Protein AF-A0A538D5P7-F1 (a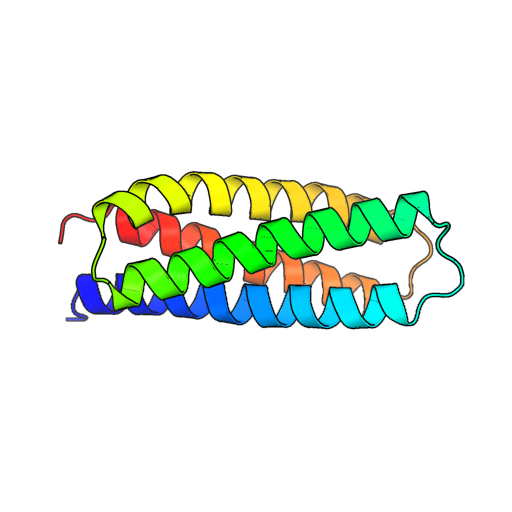fdb_monomer_lite)

pLDDT: mean 93.06, std 8.02, range [54.16, 98.69]

Secondary structure (DSSP, 8-state):
---HHHHHHHHHHHHHHHHHHHHHHHHHHHHH-SSS-HHHHHHHHHHHHHHHHHHHHHHHHHHTT-HHHHHHHHHHHHHHHHHHHHHHHHHHHHS---HHHHHHHHHHHHHHHHHHHHHHHHHHS--

Sequence (127 aa):
MTNPLATFRTAVVASALWTLFVWGTRVRNVGNDHTLGGGEKAFAYLVCAVFIGAAIAMLVLVVRRQPHQLRVLLPVFAIATVAWWAVRSVFIVVHHHSWAFRVVHIVLGIISSVLAVVAWRTARVPS

Radius of gyration: 15.87 Å; chains: 1; bounding box: 41×19×52 Å

Structure (mmCIF, N/CA/C/O backbone):
data_AF-A0A538D5P7-F1
#
_entry.id   AF-A0A538D5P7-F1
#
loop_
_atom_site.group_PDB
_atom_site.id
_atom_site.type_symbol
_atom_site.label_atom_id
_atom_site.label_alt_id
_atom_site.label_comp_id
_atom_site.label_asym_id
_atom_site.label_entity_id
_atom_site.label_seq_id
_atom_site.pdbx_PDB_ins_code
_atom_site.Cartn_x
_atom_site.Cartn_y
_atom_site.Cartn_z
_atom_site.occupancy
_atom_site.B_iso_or_equiv
_atom_site.auth_seq_id
_atom_site.auth_comp_id
_atom_site.auth_asym_id
_atom_site.auth_atom_id
_atom_site.pdbx_PDB_model_num
ATOM 1 N N . MET A 1 1 ? -3.751 6.873 27.621 1.00 55.84 1 MET A N 1
ATOM 2 C CA . MET A 1 1 ? -4.232 5.604 27.032 1.00 55.84 1 MET A CA 1
ATOM 3 C C . MET A 1 1 ? -4.805 5.924 25.660 1.00 55.84 1 MET A C 1
ATOM 5 O O . MET A 1 1 ? -5.731 6.722 25.589 1.00 55.84 1 MET A O 1
ATOM 9 N N . THR A 1 2 ? -4.220 5.426 24.570 1.00 67.81 2 THR A N 1
ATOM 10 C CA . THR A 1 2 ? -4.780 5.630 23.224 1.00 67.81 2 THR A CA 1
ATOM 11 C C . THR A 1 2 ? -5.993 4.721 23.039 1.00 67.81 2 THR A C 1
ATOM 13 O O . THR A 1 2 ? -5.952 3.548 23.396 1.00 67.81 2 THR A O 1
ATOM 16 N N . ASN A 1 3 ? -7.092 5.261 22.511 1.00 82.25 3 ASN A N 1
ATOM 17 C CA . ASN A 1 3 ? -8.306 4.490 22.243 1.00 82.25 3 ASN A CA 1
ATOM 18 C C . ASN A 1 3 ? -7.998 3.405 21.179 1.00 82.25 3 ASN A C 1
ATOM 20 O O . ASN A 1 3 ? -7.633 3.775 20.058 1.00 82.25 3 ASN A O 1
ATOM 24 N N . PRO A 1 4 ? -8.145 2.096 21.478 1.00 80.81 4 PRO A N 1
ATOM 25 C CA . PRO A 1 4 ? -7.794 1.013 20.553 1.00 80.81 4 PRO A CA 1
ATOM 26 C C . PRO A 1 4 ? -8.495 1.114 19.192 1.00 80.81 4 PRO A C 1
ATOM 28 O O . PRO A 1 4 ? -7.876 0.877 18.153 1.00 80.81 4 PRO A O 1
ATOM 31 N N . LEU A 1 5 ? -9.758 1.555 19.174 1.00 81.44 5 LEU A N 1
ATOM 32 C CA . LEU A 1 5 ? -10.526 1.764 17.944 1.00 81.44 5 LEU A CA 1
ATOM 33 C C . LEU A 1 5 ? -9.985 2.938 17.122 1.00 81.44 5 LEU A C 1
ATOM 35 O O . LEU A 1 5 ? -9.975 2.876 15.891 1.00 81.44 5 LEU A O 1
ATOM 39 N N . ALA A 1 6 ? -9.529 4.004 17.783 1.00 86.00 6 ALA A N 1
ATOM 40 C CA . ALA A 1 6 ? -8.904 5.135 17.104 1.00 86.00 6 ALA A CA 1
ATOM 41 C C . ALA A 1 6 ? -7.567 4.718 16.478 1.00 86.00 6 ALA A C 1
ATOM 43 O O . ALA A 1 6 ? -7.337 4.989 15.303 1.00 86.00 6 ALA A O 1
ATOM 44 N N . THR A 1 7 ? -6.735 3.979 17.217 1.00 88.75 7 THR A N 1
ATOM 45 C CA . THR A 1 7 ? -5.458 3.443 16.720 1.00 88.75 7 THR A CA 1
ATOM 46 C C . THR A 1 7 ? -5.660 2.536 15.504 1.00 88.75 7 THR A C 1
ATOM 48 O O . THR A 1 7 ? -4.977 2.704 14.494 1.00 88.75 7 THR A O 1
ATOM 51 N N . PHE A 1 8 ? -6.635 1.622 15.563 1.00 90.75 8 PHE A N 1
ATOM 52 C CA . PHE A 1 8 ? -6.991 0.754 14.439 1.00 90.75 8 PHE A CA 1
ATOM 53 C C . PHE A 1 8 ? -7.405 1.557 13.197 1.00 90.75 8 PHE A C 1
ATOM 55 O O . PHE A 1 8 ? -6.847 1.365 12.117 1.00 90.75 8 PHE A O 1
ATOM 62 N N . ARG A 1 9 ? -8.346 2.501 13.341 1.00 91.62 9 ARG A N 1
ATOM 63 C CA . ARG A 1 9 ? -8.822 3.325 12.215 1.00 91.62 9 ARG A CA 1
ATOM 64 C C . ARG A 1 9 ? -7.696 4.155 11.605 1.00 91.62 9 ARG A C 1
ATOM 66 O O . ARG A 1 9 ? -7.585 4.198 10.384 1.00 91.62 9 ARG A O 1
ATOM 73 N N . THR A 1 10 ? -6.848 4.761 12.433 1.00 94.94 10 THR A N 1
ATOM 74 C CA . THR A 1 10 ? -5.690 5.534 11.970 1.00 94.94 10 THR A CA 1
ATOM 75 C C . THR A 1 10 ? -4.720 4.664 11.177 1.00 94.94 10 THR A C 1
ATOM 77 O O . THR A 1 10 ? -4.294 5.075 10.102 1.00 94.94 10 THR A O 1
ATOM 80 N N . ALA A 1 11 ? -4.418 3.447 11.641 1.00 95.44 11 ALA A N 1
ATOM 81 C CA . ALA A 1 11 ? -3.535 2.529 10.921 1.00 95.44 11 ALA A CA 1
ATOM 82 C C . ALA A 1 11 ? -4.101 2.124 9.549 1.00 95.44 11 ALA A C 1
ATOM 84 O O . ALA A 1 11 ? -3.378 2.148 8.552 1.00 95.44 11 ALA A O 1
ATOM 85 N N . VAL A 1 12 ? -5.400 1.806 9.477 1.00 96.81 12 VAL A N 1
ATOM 86 C CA . VAL A 1 12 ? -6.074 1.457 8.213 1.00 96.81 12 VAL A CA 1
ATOM 87 C C . VAL A 1 12 ? -6.070 2.639 7.243 1.00 96.81 12 VAL A C 1
ATOM 89 O O . VAL A 1 12 ? -5.714 2.472 6.079 1.00 96.81 12 VAL A O 1
ATOM 92 N N . VAL A 1 13 ? -6.419 3.840 7.714 1.00 98.00 13 VAL A N 1
ATOM 93 C CA . VAL A 1 13 ? -6.433 5.050 6.877 1.00 98.00 13 VAL A CA 1
ATOM 94 C C . VAL A 1 13 ? -5.026 5.391 6.388 1.00 98.00 13 VAL A C 1
ATOM 96 O O . VAL A 1 13 ? -4.850 5.635 5.197 1.00 98.00 13 VAL A O 1
ATOM 99 N N . ALA A 1 14 ? -4.017 5.348 7.260 1.00 98.19 14 ALA A N 1
ATOM 100 C CA . ALA A 1 14 ? -2.629 5.599 6.879 1.00 98.19 14 ALA A CA 1
ATOM 101 C C . ALA A 1 14 ? -2.149 4.609 5.807 1.00 98.19 14 ALA A C 1
ATOM 103 O O . ALA A 1 14 ? -1.591 5.021 4.791 1.00 98.19 14 ALA A O 1
ATOM 104 N N . SER A 1 15 ? -2.424 3.313 5.992 1.00 98.19 15 SER A N 1
ATOM 105 C CA . SER A 1 15 ? -2.088 2.279 5.011 1.00 98.19 15 SER A CA 1
ATOM 106 C C . SER A 1 15 ? -2.792 2.503 3.668 1.00 98.19 15 SER A C 1
ATOM 108 O O . SER A 1 15 ? -2.155 2.419 2.616 1.00 98.19 15 SER A O 1
ATOM 110 N N . ALA A 1 16 ? -4.080 2.852 3.685 1.00 98.50 16 ALA A N 1
ATOM 111 C CA . ALA A 1 16 ? -4.849 3.094 2.470 1.00 98.50 16 ALA A CA 1
ATOM 112 C C . ALA A 1 16 ? -4.355 4.335 1.707 1.00 98.50 16 ALA A C 1
ATOM 114 O O . ALA A 1 16 ? -4.103 4.254 0.507 1.00 98.50 16 ALA A O 1
ATOM 115 N N . LEU A 1 17 ? -4.147 5.462 2.396 1.00 98.62 17 LEU A N 1
ATOM 116 C CA . LEU A 1 17 ? -3.652 6.697 1.777 1.00 98.62 17 LEU A CA 1
ATOM 117 C C . LEU A 1 17 ? -2.242 6.523 1.206 1.00 98.62 17 LEU A C 1
ATOM 119 O O . LEU A 1 17 ? -1.974 6.950 0.084 1.00 98.62 17 LEU A O 1
ATOM 123 N N . TRP A 1 18 ? -1.361 5.837 1.936 1.00 98.62 18 TRP A N 1
ATOM 124 C CA . TRP A 1 18 ? -0.026 5.501 1.447 1.00 98.62 18 TRP A CA 1
ATOM 125 C C . TRP A 1 18 ? -0.077 4.640 0.179 1.00 98.62 18 TRP A C 1
ATOM 127 O O . TRP A 1 18 ? 0.635 4.894 -0.792 1.00 98.62 18 TRP A O 1
ATOM 137 N N . THR A 1 19 ? -0.970 3.652 0.158 1.00 98.56 19 THR A N 1
ATOM 138 C CA . THR A 1 19 ? -1.178 2.784 -1.006 1.00 98.56 19 THR A CA 1
ATOM 139 C C . THR A 1 19 ? -1.651 3.595 -2.212 1.00 98.56 19 THR A C 1
ATOM 141 O O . THR A 1 19 ? -1.085 3.461 -3.295 1.00 98.56 19 THR A O 1
ATOM 144 N N . LEU A 1 20 ? -2.620 4.496 -2.037 1.00 98.56 20 LEU A N 1
ATOM 145 C CA . LEU A 1 20 ? -3.082 5.378 -3.115 1.00 98.56 20 LEU A CA 1
ATOM 146 C C . LEU A 1 20 ? -1.960 6.270 -3.656 1.00 98.56 20 LEU A C 1
ATOM 148 O O . LEU A 1 20 ? -1.840 6.425 -4.869 1.00 98.56 20 LEU A O 1
ATOM 152 N N . PHE A 1 21 ? -1.107 6.805 -2.783 1.00 98.38 21 PHE A N 1
ATOM 153 C CA . PHE A 1 21 ? 0.046 7.607 -3.186 1.00 98.38 21 PHE A CA 1
ATOM 154 C C . PHE A 1 21 ? 1.037 6.810 -4.053 1.00 98.38 21 PHE A C 1
ATOM 156 O O . PHE A 1 21 ? 1.372 7.227 -5.168 1.00 98.38 21 PHE A O 1
ATOM 163 N N . VAL A 1 22 ? 1.475 5.640 -3.577 1.00 97.94 22 VAL A N 1
ATOM 164 C CA . VAL A 1 22 ? 2.438 4.778 -4.284 1.00 97.94 22 VAL A CA 1
ATOM 165 C C . VAL A 1 22 ? 1.886 4.335 -5.638 1.00 97.94 22 VAL A C 1
ATOM 167 O O . VAL A 1 22 ? 2.543 4.478 -6.673 1.00 97.94 22 VAL A O 1
ATOM 170 N N . TRP A 1 23 ? 0.666 3.801 -5.645 1.00 98.00 23 TRP A N 1
ATOM 171 C CA . TRP A 1 23 ? 0.086 3.199 -6.839 1.00 98.00 23 TRP A CA 1
ATOM 172 C C . TRP A 1 23 ? -0.463 4.238 -7.817 1.00 98.00 23 TRP A C 1
ATOM 174 O O . TRP A 1 23 ? -0.354 4.031 -9.023 1.00 98.00 23 TRP A O 1
ATOM 184 N N . GLY A 1 24 ? -0.946 5.386 -7.338 1.00 96.81 24 GLY A N 1
ATOM 185 C CA . GLY A 1 24 ? -1.289 6.528 -8.187 1.00 96.81 24 GLY A CA 1
ATOM 186 C C . GLY A 1 24 ? -0.065 7.083 -8.919 1.00 96.81 24 GLY A C 1
ATOM 187 O O . GLY A 1 24 ? -0.107 7.301 -10.131 1.00 96.81 24 GLY A O 1
ATOM 188 N N . THR A 1 25 ? 1.071 7.201 -8.222 1.00 96.56 25 THR A N 1
ATOM 189 C CA . THR A 1 25 ? 2.351 7.557 -8.859 1.00 96.56 25 THR A CA 1
ATOM 190 C C . THR A 1 25 ? 2.754 6.509 -9.902 1.00 96.56 25 THR A C 1
ATOM 192 O O . THR A 1 25 ? 3.191 6.856 -10.999 1.00 96.56 25 THR A O 1
ATOM 195 N N . ARG A 1 26 ? 2.541 5.216 -9.617 1.00 95.00 26 ARG A N 1
ATOM 196 C CA . ARG A 1 26 ? 2.816 4.132 -10.571 1.00 95.00 26 ARG A CA 1
ATOM 197 C C . ARG A 1 26 ? 1.946 4.210 -11.828 1.00 95.00 26 ARG A C 1
ATOM 199 O O . ARG A 1 26 ? 2.487 4.018 -12.911 1.00 95.00 26 ARG A O 1
ATOM 206 N N . VAL A 1 27 ? 0.653 4.518 -11.706 1.00 96.88 27 VAL A N 1
ATOM 207 C CA . VAL A 1 27 ? -0.261 4.701 -12.853 1.00 96.88 27 VAL A CA 1
ATOM 208 C C . VAL A 1 27 ? 0.272 5.777 -13.797 1.00 96.88 27 VAL A C 1
ATOM 210 O O . VAL A 1 27 ? 0.372 5.541 -15.002 1.00 96.88 27 VAL A O 1
ATOM 213 N N . ARG A 1 28 ? 0.680 6.929 -13.247 1.00 95.56 28 ARG A N 1
ATOM 214 C CA . ARG A 1 28 ? 1.300 8.011 -14.025 1.00 95.56 28 ARG A CA 1
ATOM 215 C C . ARG A 1 28 ? 2.589 7.547 -14.706 1.00 95.56 28 ARG A C 1
ATOM 217 O O . ARG A 1 28 ? 2.780 7.811 -15.888 1.00 95.56 28 ARG A O 1
ATOM 224 N N . ASN A 1 29 ? 3.449 6.834 -13.980 1.00 93.50 29 ASN A N 1
ATOM 225 C CA . ASN A 1 29 ? 4.721 6.353 -14.518 1.00 93.50 29 ASN A CA 1
ATOM 226 C C . ASN A 1 29 ? 4.522 5.367 -15.676 1.00 93.50 29 ASN A C 1
ATOM 228 O O . ASN A 1 29 ? 5.190 5.500 -16.688 1.00 93.50 29 ASN A O 1
ATOM 232 N N . VAL A 1 30 ? 3.581 4.423 -15.560 1.00 93.38 30 VAL A N 1
ATOM 233 C CA . VAL A 1 30 ? 3.256 3.466 -16.637 1.00 93.38 30 VAL A CA 1
ATOM 234 C C . VAL A 1 30 ? 2.695 4.183 -17.868 1.00 93.38 30 VAL A C 1
ATOM 236 O O . VAL A 1 30 ? 3.025 3.813 -18.993 1.00 93.38 30 VAL A O 1
ATOM 239 N N . GLY A 1 31 ? 1.879 5.224 -17.669 1.00 92.19 31 GLY A N 1
ATOM 240 C CA . GLY A 1 31 ? 1.318 6.014 -18.771 1.00 92.19 31 GLY A CA 1
ATOM 241 C C . GLY A 1 3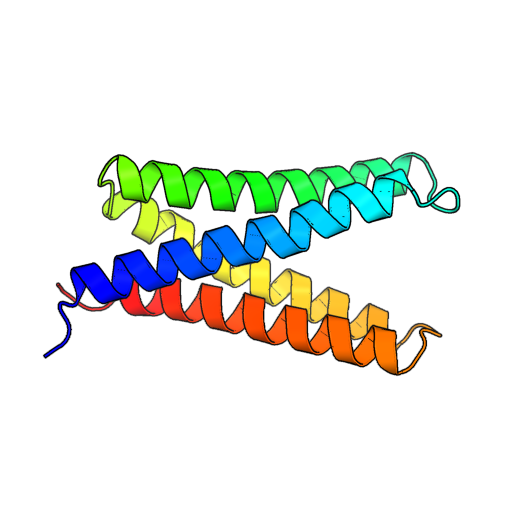1 ? 2.374 6.774 -19.568 1.00 92.19 31 GLY A C 1
ATOM 242 O O . GLY A 1 31 ? 2.284 6.843 -20.791 1.00 92.19 31 GLY A O 1
ATOM 243 N N . ASN A 1 32 ? 3.400 7.274 -18.880 1.00 92.62 32 ASN A N 1
ATOM 244 C CA . ASN A 1 32 ? 4.498 8.032 -19.481 1.00 92.62 32 ASN A CA 1
ATOM 245 C C . ASN A 1 32 ? 5.648 7.150 -19.993 1.00 92.62 32 ASN A C 1
ATOM 247 O O . ASN A 1 32 ? 6.597 7.661 -20.583 1.00 92.62 32 ASN A O 1
ATOM 251 N N . ASP A 1 33 ? 5.600 5.840 -19.750 1.00 89.00 33 ASP A N 1
ATOM 252 C CA . ASP A 1 33 ? 6.643 4.919 -20.183 1.00 89.00 33 ASP A CA 1
ATOM 253 C C . ASP A 1 33 ? 6.327 4.390 -21.587 1.00 89.00 33 ASP A C 1
ATOM 255 O O . ASP A 1 33 ? 5.443 3.553 -21.781 1.00 89.00 33 ASP A O 1
ATOM 259 N N . HIS A 1 34 ? 7.032 4.898 -22.595 1.00 88.62 34 HIS A N 1
ATOM 260 C CA .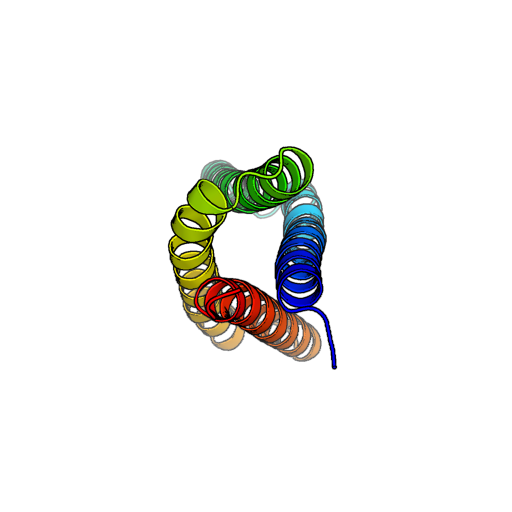 HIS A 1 34 ? 6.867 4.474 -23.988 1.00 88.62 34 HIS A CA 1
ATOM 261 C C . HIS A 1 34 ? 7.632 3.186 -24.327 1.00 88.62 34 HIS A C 1
ATOM 263 O O . HIS A 1 34 ? 7.467 2.669 -25.427 1.00 88.62 34 HIS A O 1
ATOM 269 N N . THR A 1 35 ? 8.439 2.661 -23.399 1.00 88.88 35 THR A N 1
ATOM 270 C CA . THR A 1 35 ? 9.250 1.452 -23.614 1.00 88.88 35 THR A CA 1
ATOM 271 C C . THR A 1 35 ? 8.494 0.164 -23.303 1.00 88.88 35 THR A C 1
ATOM 273 O O . THR A 1 35 ? 8.838 -0.888 -23.833 1.00 88.88 35 THR A O 1
ATOM 276 N N . LEU A 1 36 ? 7.436 0.246 -22.489 1.00 86.06 36 LEU A N 1
ATOM 277 C CA . LEU A 1 36 ? 6.596 -0.901 -22.153 1.00 86.06 36 LEU A CA 1
ATOM 278 C C . LEU A 1 36 ? 5.702 -1.308 -23.327 1.00 86.06 36 LEU A C 1
ATOM 280 O O . LEU A 1 36 ? 4.959 -0.485 -23.876 1.00 86.06 36 LEU A O 1
ATOM 284 N N . GLY A 1 37 ? 5.692 -2.605 -23.635 1.00 90.62 37 GLY A N 1
ATOM 285 C CA . GLY A 1 37 ? 4.745 -3.190 -24.582 1.00 90.62 37 GLY A CA 1
ATOM 286 C C . GLY A 1 37 ? 3.298 -3.141 -24.069 1.00 90.62 37 GLY A C 1
ATOM 287 O O . GLY A 1 37 ? 3.037 -2.983 -22.875 1.00 90.62 37 GLY A O 1
ATOM 288 N N . GLY A 1 38 ? 2.321 -3.323 -24.966 1.00 89.44 38 GLY A N 1
ATOM 289 C CA . GLY A 1 38 ? 0.893 -3.258 -24.613 1.00 89.44 38 GLY A CA 1
ATOM 290 C C . GLY A 1 38 ? 0.481 -4.242 -23.508 1.00 89.44 38 GLY A C 1
ATOM 291 O O . GLY A 1 38 ? -0.232 -3.861 -22.580 1.00 89.44 38 GLY A O 1
ATOM 292 N N . GLY A 1 39 ? 0.988 -5.480 -23.555 1.00 89.56 39 GLY A N 1
ATOM 293 C CA . GLY A 1 39 ? 0.722 -6.497 -22.529 1.00 89.56 39 GLY A CA 1
ATOM 294 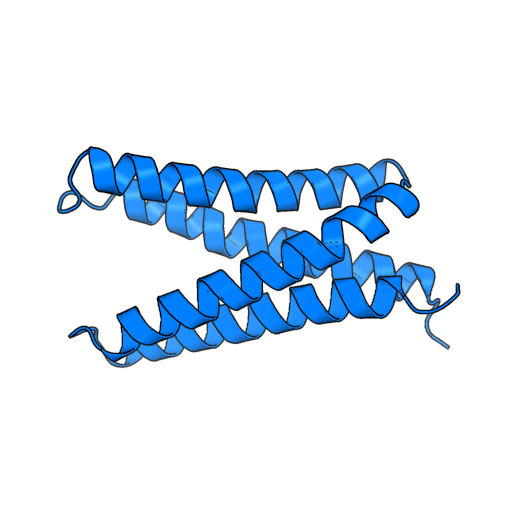C C . GLY A 1 39 ? 1.325 -6.157 -21.161 1.00 89.56 39 GLY A C 1
ATOM 295 O O . GLY A 1 39 ? 0.670 -6.323 -20.134 1.00 89.56 39 GLY A O 1
ATOM 296 N N . GLU A 1 40 ? 2.539 -5.607 -21.135 1.00 90.56 40 GLU A N 1
ATOM 297 C CA . GLU A 1 40 ? 3.213 -5.199 -19.896 1.00 90.56 40 GLU A CA 1
ATOM 298 C C . GLU A 1 40 ? 2.510 -4.006 -19.244 1.00 90.56 40 GLU A C 1
ATOM 300 O O . GLU A 1 40 ? 2.325 -3.983 -18.024 1.00 90.56 40 GLU A O 1
ATOM 305 N N . LYS A 1 41 ? 2.053 -3.042 -20.055 1.00 93.44 41 LYS A N 1
ATOM 306 C CA . LYS A 1 41 ? 1.218 -1.929 -19.585 1.00 93.44 41 LYS A CA 1
ATOM 307 C C . LYS A 1 41 ? -0.099 -2.426 -19.010 1.00 93.44 41 LYS A C 1
ATOM 309 O O . LYS A 1 41 ? -0.471 -2.005 -17.917 1.00 93.44 41 LYS A O 1
ATOM 314 N N . ALA A 1 42 ? -0.784 -3.329 -19.712 1.00 95.38 42 ALA A N 1
ATOM 315 C CA . ALA A 1 42 ? -2.049 -3.894 -19.251 1.00 95.38 42 ALA A CA 1
ATOM 316 C C . ALA A 1 42 ? -1.885 -4.612 -17.904 1.00 95.38 42 ALA A C 1
ATOM 318 O O . ALA A 1 42 ? -2.641 -4.344 -16.970 1.00 95.38 42 ALA A O 1
ATOM 319 N N . PHE A 1 43 ? -0.852 -5.450 -17.764 1.00 95.31 43 PHE A N 1
ATOM 320 C CA . PHE A 1 43 ? -0.545 -6.105 -16.494 1.00 95.31 43 PHE A CA 1
ATOM 321 C C . PHE A 1 43 ? -0.231 -5.084 -15.395 1.00 95.31 43 PHE A C 1
ATOM 323 O O . PHE A 1 43 ? -0.795 -5.157 -14.305 1.00 95.31 43 PHE A O 1
ATOM 330 N N . ALA A 1 44 ? 0.612 -4.087 -15.677 1.00 94.75 44 ALA A N 1
ATOM 331 C CA . ALA A 1 44 ? 0.955 -3.060 -14.699 1.00 94.75 44 ALA A CA 1
ATOM 332 C C . ALA A 1 44 ? -0.279 -2.275 -14.217 1.00 94.75 44 ALA A C 1
ATOM 334 O O . ALA A 1 44 ? -0.429 -2.063 -13.012 1.00 94.75 44 ALA A O 1
ATOM 335 N N . TYR A 1 45 ? -1.182 -1.893 -15.125 1.00 97.25 45 TYR A N 1
ATOM 336 C CA . TYR A 1 45 ? -2.432 -1.226 -14.765 1.00 97.25 45 TYR A CA 1
ATOM 337 C C . TYR A 1 45 ? -3.390 -2.126 -13.993 1.00 97.25 45 TYR A C 1
ATOM 339 O O . TYR A 1 45 ? -4.022 -1.644 -13.055 1.00 97.25 45 TYR A O 1
ATOM 347 N N . LEU A 1 46 ? -3.471 -3.417 -14.327 1.00 97.75 46 LEU A N 1
ATOM 348 C CA . LEU A 1 46 ? -4.268 -4.376 -13.565 1.00 97.75 46 LEU A CA 1
ATOM 349 C C . LEU A 1 46 ? -3.800 -4.433 -12.109 1.00 97.75 46 LEU A C 1
ATOM 351 O O . LEU A 1 46 ? -4.616 -4.317 -11.195 1.00 97.75 46 LEU A O 1
ATOM 355 N N . VAL A 1 47 ? -2.489 -4.542 -11.877 1.00 97.25 47 VAL A N 1
ATOM 356 C CA . VAL A 1 47 ? -1.961 -4.556 -10.508 1.00 97.25 47 VAL A CA 1
ATOM 357 C C . VAL A 1 47 ? -2.237 -3.226 -9.797 1.00 97.25 47 VAL A C 1
ATOM 359 O O . VAL A 1 47 ? -2.711 -3.234 -8.660 1.00 97.25 47 VAL A O 1
ATOM 362 N N . CYS A 1 48 ? -2.030 -2.085 -10.468 1.00 97.56 48 CYS A N 1
ATOM 363 C CA . CYS A 1 48 ? -2.415 -0.776 -9.929 1.00 97.56 48 CYS A CA 1
ATOM 364 C C . CYS A 1 48 ? -3.890 -0.743 -9.508 1.00 97.56 48 CYS A C 1
ATOM 366 O O . CYS A 1 48 ? -4.194 -0.314 -8.396 1.00 97.56 48 CYS A O 1
ATOM 368 N N . ALA A 1 49 ? -4.794 -1.213 -10.367 1.00 98.12 49 ALA A N 1
ATOM 369 C CA . ALA A 1 49 ? -6.227 -1.219 -10.109 1.00 98.12 49 ALA A CA 1
ATOM 370 C C . ALA A 1 49 ? -6.589 -2.082 -8.893 1.00 98.12 49 ALA A C 1
ATOM 372 O O . ALA A 1 49 ? -7.404 -1.657 -8.077 1.00 98.12 49 ALA A O 1
ATOM 373 N N . VAL A 1 50 ? -5.950 -3.244 -8.718 1.00 98.38 50 VAL A N 1
ATOM 374 C CA . VAL A 1 50 ? -6.176 -4.121 -7.557 1.00 98.38 50 VAL A CA 1
ATOM 375 C C . VAL A 1 50 ? -5.795 -3.426 -6.249 1.00 98.38 50 VAL A C 1
ATOM 377 O O . VAL A 1 50 ? -6.606 -3.373 -5.322 1.00 98.38 50 VAL A O 1
ATOM 380 N N . PHE A 1 51 ? -4.593 -2.852 -6.158 1.00 98.31 51 PHE A N 1
ATOM 381 C CA . PHE A 1 51 ? -4.146 -2.203 -4.920 1.00 98.31 51 PHE A CA 1
ATOM 382 C C . PHE A 1 51 ? -4.892 -0.895 -4.632 1.00 98.31 51 PHE A C 1
ATOM 384 O O . PHE A 1 51 ? -5.237 -0.631 -3.479 1.00 98.31 51 PHE A O 1
ATOM 391 N N . ILE A 1 52 ? -5.193 -0.099 -5.662 1.00 98.62 52 ILE A N 1
ATOM 392 C CA . ILE A 1 52 ? -6.018 1.110 -5.527 1.00 98.62 5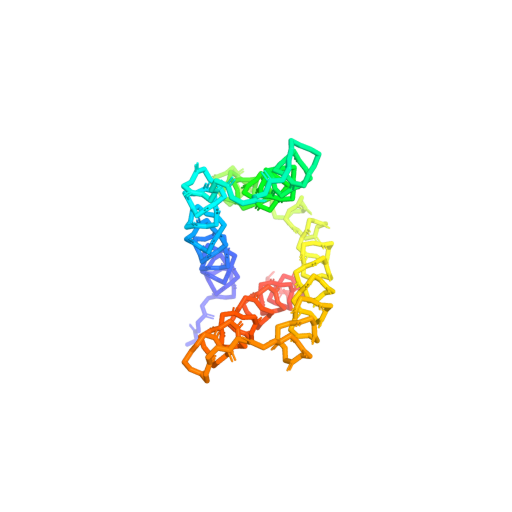2 ILE A CA 1
ATOM 393 C C . ILE A 1 52 ? -7.437 0.732 -5.094 1.00 98.62 52 ILE A C 1
ATOM 395 O O . ILE A 1 52 ? -7.967 1.323 -4.155 1.00 98.62 52 ILE A O 1
ATOM 399 N N . GLY A 1 53 ? -8.034 -0.282 -5.721 1.00 98.62 53 GLY A N 1
ATOM 400 C CA . GLY A 1 53 ? -9.360 -0.787 -5.373 1.00 98.62 53 GLY A CA 1
ATOM 401 C C . GLY A 1 53 ? -9.427 -1.275 -3.927 1.00 98.62 53 GLY A C 1
ATOM 402 O O . GLY A 1 53 ? -10.341 -0.896 -3.197 1.00 98.62 53 GLY A O 1
ATOM 403 N N . ALA A 1 54 ? -8.423 -2.031 -3.473 1.00 98.38 54 ALA A N 1
ATOM 404 C CA . ALA A 1 54 ? -8.320 -2.459 -2.080 1.00 98.38 54 ALA A CA 1
ATOM 405 C C . ALA A 1 54 ? -8.189 -1.268 -1.113 1.00 98.38 54 ALA A C 1
ATOM 407 O O . ALA A 1 54 ? -8.849 -1.246 -0.074 1.00 98.38 54 ALA A O 1
ATOM 408 N N . ALA A 1 55 ? -7.395 -0.250 -1.462 1.00 98.56 55 ALA A N 1
ATOM 409 C CA . ALA A 1 55 ? -7.255 0.959 -0.654 1.00 98.56 55 ALA A CA 1
ATOM 410 C C . ALA A 1 55 ? -8.569 1.748 -0.544 1.00 98.56 55 ALA A C 1
ATOM 412 O O . ALA A 1 55 ? -8.969 2.130 0.556 1.00 98.56 55 ALA A O 1
ATOM 413 N N . ILE A 1 56 ? -9.282 1.932 -1.658 1.00 98.69 56 ILE A N 1
ATOM 414 C CA . ILE A 1 56 ? -10.604 2.570 -1.668 1.00 98.69 56 ILE A CA 1
ATOM 415 C C . ILE A 1 56 ? -11.593 1.750 -0.835 1.00 98.69 56 ILE A C 1
ATOM 417 O O . ILE A 1 56 ? -12.298 2.317 -0.001 1.00 98.69 56 ILE A O 1
ATOM 421 N N . ALA A 1 57 ? -11.613 0.423 -0.996 1.00 98.44 57 ALA A N 1
ATOM 422 C CA . ALA A 1 57 ? -12.469 -0.458 -0.210 1.00 98.44 57 ALA A CA 1
ATOM 423 C C . ALA A 1 57 ? -12.202 -0.302 1.294 1.00 98.44 57 ALA A C 1
ATOM 425 O O . ALA A 1 57 ? -13.144 -0.113 2.059 1.00 98.44 57 ALA A O 1
ATOM 426 N N . MET A 1 58 ? -10.936 -0.279 1.728 1.00 98.38 58 MET A N 1
ATOM 427 C CA . MET A 1 58 ? -10.590 -0.023 3.131 1.00 98.38 58 MET A CA 1
ATOM 428 C C . MET A 1 58 ? -11.163 1.308 3.636 1.00 98.38 58 MET A C 1
ATOM 430 O O . MET A 1 58 ? -11.799 1.335 4.691 1.00 98.38 58 MET A O 1
ATOM 434 N N . LEU A 1 59 ? -11.001 2.401 2.882 1.00 98.38 59 LEU A N 1
ATOM 435 C CA . LEU A 1 59 ? -11.540 3.713 3.261 1.00 98.38 59 LEU A CA 1
ATOM 436 C C . LEU A 1 59 ? -13.071 3.699 3.353 1.00 98.38 59 LEU A C 1
ATOM 438 O O . LEU A 1 59 ? -13.636 4.173 4.340 1.00 98.38 59 LEU A O 1
ATOM 442 N N . VAL A 1 60 ? -13.748 3.098 2.372 1.00 98.44 60 VAL A N 1
ATOM 443 C CA . VAL A 1 60 ? -15.212 2.955 2.361 1.00 98.44 60 VAL A CA 1
ATOM 444 C C . VAL A 1 60 ? -15.691 2.171 3.580 1.00 98.44 60 VAL A C 1
ATOM 446 O O . VAL A 1 60 ? -16.641 2.590 4.240 1.00 98.44 60 VAL A O 1
ATOM 449 N N . LEU A 1 61 ? -15.030 1.065 3.927 1.00 97.56 61 LEU A N 1
ATOM 450 C CA . LEU A 1 61 ? -15.402 0.250 5.084 1.00 97.56 61 LEU A CA 1
ATOM 451 C C . LEU A 1 61 ? -15.149 0.967 6.418 1.00 97.56 61 LEU A C 1
ATOM 453 O O . LEU A 1 61 ? -15.926 0.790 7.360 1.00 97.56 61 LEU A O 1
ATOM 457 N N . VAL A 1 62 ? -14.120 1.819 6.503 1.00 96.38 62 VAL A N 1
ATOM 458 C CA . VAL A 1 62 ? -13.898 2.699 7.664 1.00 96.38 62 VAL A CA 1
ATOM 459 C C . VAL A 1 62 ? -15.031 3.721 7.802 1.00 96.38 62 VAL A C 1
ATOM 461 O O . VAL A 1 62 ? -15.541 3.913 8.908 1.00 96.38 62 VAL A O 1
ATOM 464 N N . VAL A 1 63 ? -15.450 4.356 6.702 1.00 97.12 63 VAL A N 1
ATOM 465 C CA . VAL A 1 63 ? -16.543 5.350 6.681 1.00 97.12 63 VAL A CA 1
ATOM 466 C C . VAL A 1 63 ? -17.884 4.699 7.022 1.00 97.12 63 VAL A C 1
ATOM 468 O O . VAL A 1 63 ? -18.623 5.205 7.864 1.00 97.12 63 VAL A O 1
ATOM 471 N N . ARG A 1 64 ? -18.167 3.532 6.433 1.00 96.50 64 ARG A N 1
ATOM 472 C CA . ARG A 1 64 ? -19.386 2.740 6.672 1.00 96.50 64 ARG A CA 1
ATOM 473 C C . ARG A 1 64 ? -19.395 1.990 8.004 1.00 96.50 64 ARG A C 1
ATOM 475 O O . ARG A 1 64 ? -20.367 1.297 8.292 1.00 96.50 64 ARG A O 1
ATOM 482 N N . ARG A 1 65 ? -18.325 2.112 8.799 1.00 93.94 65 ARG A N 1
ATOM 483 C CA . ARG A 1 65 ? -18.138 1.442 10.095 1.00 93.94 65 ARG A CA 1
ATOM 484 C C . ARG A 1 65 ? -18.395 -0.066 10.022 1.00 93.94 65 ARG A C 1
ATOM 486 O O . ARG A 1 65 ? -19.161 -0.608 10.808 1.00 93.94 65 ARG A O 1
ATOM 493 N N . GLN A 1 66 ? -17.726 -0.736 9.083 1.00 93.62 66 GLN A N 1
ATOM 494 C CA . GLN A 1 66 ? -17.824 -2.181 8.839 1.00 93.62 66 GLN A CA 1
ATOM 495 C C . GLN A 1 66 ? -16.563 -2.926 9.333 1.00 93.62 66 GLN A C 1
ATOM 497 O O . GLN A 1 66 ? -15.755 -3.396 8.524 1.00 93.62 66 GLN A O 1
ATOM 502 N N . PRO A 1 67 ? -16.343 -3.047 10.660 1.00 90.94 67 PRO A N 1
ATOM 503 C CA . PRO A 1 67 ? -15.108 -3.609 11.212 1.00 90.94 67 PRO A CA 1
ATOM 504 C C . PRO A 1 67 ? -14.919 -5.092 10.872 1.00 90.94 67 PRO A C 1
ATOM 506 O O . PRO A 1 67 ? -13.786 -5.527 10.679 1.00 90.94 67 PRO A O 1
ATOM 509 N N . HIS A 1 68 ? -16.002 -5.867 10.748 1.00 91.69 68 HIS A N 1
ATOM 510 C CA . HIS A 1 68 ? -15.926 -7.283 10.374 1.00 91.69 68 HIS A CA 1
ATOM 511 C C . HIS A 1 68 ? -15.356 -7.472 8.963 1.00 91.69 68 HIS A C 1
ATOM 513 O O . HIS A 1 68 ? -14.443 -8.271 8.774 1.00 91.69 68 HIS A O 1
ATOM 519 N N . GLN A 1 69 ? -15.827 -6.690 7.989 1.00 95.00 69 GLN A N 1
ATOM 520 C CA . GLN A 1 69 ? -15.331 -6.757 6.611 1.00 95.00 69 GLN A CA 1
ATOM 521 C C . GLN A 1 69 ? -13.875 -6.280 6.510 1.00 95.00 69 GLN A C 1
ATOM 523 O O . GLN A 1 69 ? -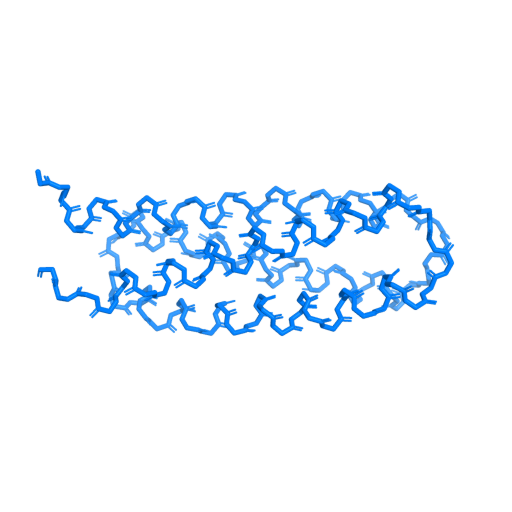13.075 -6.900 5.813 1.00 95.00 69 GLN A O 1
ATOM 528 N N . LEU A 1 70 ? -13.488 -5.246 7.271 1.00 94.56 70 LEU A N 1
ATOM 529 C CA . LEU A 1 70 ? -12.082 -4.831 7.371 1.00 94.56 70 LEU A CA 1
ATOM 530 C C . LEU A 1 70 ? -11.190 -5.947 7.924 1.00 94.56 70 LEU A C 1
ATOM 532 O O . LEU A 1 70 ? -10.124 -6.203 7.371 1.00 94.56 70 LEU A O 1
ATOM 536 N N . ARG A 1 71 ? -11.622 -6.640 8.985 1.00 93.25 71 ARG A N 1
ATOM 537 C CA . ARG A 1 71 ? -10.861 -7.748 9.591 1.00 93.25 71 ARG A CA 1
ATOM 538 C C . ARG A 1 71 ? -10.621 -8.908 8.620 1.00 93.25 71 ARG A C 1
ATOM 540 O O . ARG A 1 71 ? -9.601 -9.578 8.749 1.00 93.25 71 ARG A O 1
ATOM 547 N N . VAL A 1 72 ? -11.514 -9.115 7.650 1.00 95.38 72 VAL A N 1
ATOM 548 C CA . VAL A 1 72 ? -11.346 -10.106 6.572 1.00 95.38 72 VAL A CA 1
ATOM 549 C C . VAL A 1 72 ? -10.426 -9.586 5.461 1.00 95.38 72 VAL A C 1
ATOM 551 O O . VAL A 1 72 ? -9.569 -10.324 4.985 1.00 95.38 72 VAL A O 1
ATOM 554 N N . LEU A 1 73 ? -10.553 -8.316 5.066 1.00 96.75 73 LEU A N 1
ATOM 555 C CA . LEU A 1 73 ? -9.771 -7.728 3.971 1.00 96.75 73 LEU A CA 1
ATOM 556 C C . LEU A 1 73 ? -8.290 -7.514 4.330 1.00 96.75 73 LEU A C 1
ATOM 558 O O . LEU A 1 73 ? -7.402 -7.794 3.526 1.00 96.75 73 LEU A O 1
ATOM 562 N N . LEU A 1 74 ? -8.013 -7.019 5.537 1.00 97.31 74 LEU A N 1
ATOM 563 C CA . LEU A 1 74 ? -6.671 -6.635 5.984 1.00 97.31 74 LEU A CA 1
ATOM 564 C C . LEU A 1 74 ? -5.603 -7.745 5.932 1.00 97.31 74 LEU A C 1
ATOM 566 O O . LEU A 1 74 ? -4.504 -7.436 5.473 1.00 97.31 74 LEU A O 1
ATOM 570 N N . PRO A 1 75 ? -5.847 -9.007 6.352 1.00 97.62 75 PRO A N 1
ATOM 571 C CA . PRO A 1 75 ? -4.858 -10.076 6.187 1.00 97.62 75 PRO A CA 1
ATOM 572 C C . PRO A 1 75 ? -4.477 -10.288 4.721 1.00 97.62 75 PRO A C 1
ATOM 574 O O . PRO A 1 75 ? -3.293 -10.354 4.400 1.00 97.62 75 PRO A O 1
ATOM 577 N N . VAL A 1 76 ? -5.473 -10.359 3.833 1.00 98.06 76 VAL A N 1
ATOM 578 C CA . VAL A 1 76 ? -5.260 -10.587 2.398 1.00 98.06 76 VAL A CA 1
ATOM 579 C C . VAL A 1 76 ? -4.466 -9.432 1.798 1.00 98.06 76 VAL A C 1
ATOM 581 O O . VAL A 1 76 ? -3.464 -9.651 1.119 1.00 98.06 76 VAL A O 1
ATOM 584 N N . PHE A 1 77 ? -4.862 -8.199 2.115 1.00 98.12 77 PHE A N 1
ATOM 585 C CA . PHE A 1 77 ? -4.170 -6.995 1.673 1.00 98.12 77 PHE A CA 1
ATOM 586 C C . PHE A 1 77 ? -2.714 -6.939 2.164 1.00 98.12 77 PHE A C 1
ATOM 588 O O . PHE A 1 77 ? -1.811 -6.626 1.386 1.00 98.12 77 PHE A O 1
ATOM 595 N N . ALA A 1 78 ? -2.463 -7.276 3.433 1.00 98.25 78 ALA A N 1
ATOM 596 C CA . ALA A 1 78 ? -1.118 -7.283 3.999 1.00 98.25 78 ALA A CA 1
ATOM 597 C C . ALA A 1 78 ? -0.220 -8.339 3.344 1.00 98.25 78 ALA A C 1
ATOM 599 O O . ALA A 1 78 ? 0.900 -8.018 2.950 1.00 98.25 78 ALA A O 1
ATOM 600 N N . ILE A 1 79 ? -0.720 -9.566 3.165 1.00 98.38 79 ILE A N 1
ATOM 601 C CA . ILE A 1 79 ? 0.017 -10.644 2.489 1.00 98.38 79 ILE A CA 1
ATOM 602 C C . ILE A 1 79 ? 0.338 -10.244 1.047 1.00 98.38 79 ILE A C 1
ATOM 604 O O . ILE A 1 79 ? 1.494 -10.336 0.637 1.00 98.38 79 ILE A O 1
ATOM 608 N N . ALA A 1 80 ? -0.649 -9.741 0.300 1.00 98.12 80 ALA A N 1
ATOM 609 C CA . ALA A 1 80 ? -0.456 -9.298 -1.078 1.00 98.12 80 ALA A CA 1
ATOM 610 C C . ALA A 1 80 ? 0.576 -8.163 -1.179 1.00 98.12 80 ALA A C 1
ATOM 612 O O . ALA A 1 80 ? 1.453 -8.203 -2.041 1.00 98.12 80 ALA A O 1
ATOM 613 N N . THR A 1 81 ? 0.515 -7.182 -0.273 1.00 98.12 81 THR A N 1
ATOM 614 C CA . THR A 1 81 ? 1.465 -6.059 -0.223 1.00 98.12 81 THR A CA 1
ATOM 615 C C . THR A 1 81 ? 2.889 -6.544 0.030 1.00 98.12 81 THR A C 1
ATOM 617 O O . THR A 1 81 ? 3.800 -6.173 -0.710 1.00 98.12 81 THR A O 1
ATOM 620 N N . VAL A 1 82 ? 3.087 -7.397 1.040 1.00 98.38 82 VAL A N 1
ATOM 621 C CA . VAL A 1 82 ? 4.409 -7.936 1.389 1.00 98.38 82 VAL A CA 1
ATOM 622 C C . VAL A 1 82 ? 4.959 -8.801 0.257 1.00 98.38 82 VAL A C 1
ATOM 624 O O . VAL A 1 82 ? 6.101 -8.609 -0.151 1.00 98.38 82 VAL A O 1
ATOM 627 N N . ALA A 1 83 ? 4.151 -9.716 -0.284 1.00 98.06 83 ALA A N 1
ATOM 628 C CA . ALA A 1 83 ? 4.568 -10.604 -1.366 1.00 98.06 83 ALA A CA 1
ATOM 629 C C . ALA A 1 83 ? 4.963 -9.817 -2.623 1.00 98.06 83 ALA A C 1
ATOM 631 O O . ALA A 1 83 ? 6.031 -10.051 -3.192 1.00 98.06 83 ALA A O 1
ATOM 632 N N . TRP A 1 84 ? 4.144 -8.835 -3.016 1.00 97.44 84 TRP A N 1
ATOM 633 C CA . TRP A 1 84 ? 4.440 -7.974 -4.156 1.00 97.44 84 TRP A CA 1
ATOM 634 C C . TRP A 1 84 ? 5.760 -7.232 -3.969 1.00 97.44 84 TRP A C 1
ATOM 636 O O . TRP A 1 84 ? 6.622 -7.268 -4.847 1.00 97.44 84 TRP A O 1
ATOM 646 N N . TRP A 1 85 ? 5.948 -6.581 -2.819 1.00 97.56 85 TRP A N 1
ATOM 647 C CA . TRP A 1 85 ? 7.164 -5.821 -2.557 1.00 97.56 85 TRP A CA 1
ATOM 648 C C . TRP A 1 85 ? 8.399 -6.698 -2.396 1.00 97.56 85 TRP A C 1
ATOM 650 O O . TRP A 1 85 ? 9.465 -6.273 -2.832 1.00 97.56 85 TRP A O 1
ATOM 660 N N . ALA A 1 86 ? 8.282 -7.909 -1.851 1.00 96.50 86 ALA A N 1
ATOM 661 C CA . ALA A 1 86 ? 9.393 -8.853 -1.775 1.00 96.50 86 ALA A CA 1
ATOM 662 C C . ALA A 1 86 ? 9.902 -9.208 -3.180 1.00 96.50 86 ALA A C 1
ATOM 664 O O . ALA A 1 86 ? 11.071 -8.983 -3.493 1.00 96.50 86 ALA A O 1
ATOM 665 N N . VAL A 1 87 ? 9.001 -9.655 -4.061 1.00 96.19 87 VAL A N 1
ATOM 666 C CA . VAL A 1 87 ? 9.335 -9.995 -5.452 1.00 96.19 87 VAL A CA 1
ATOM 667 C C . VAL A 1 87 ? 9.859 -8.767 -6.198 1.00 96.19 87 VAL A C 1
ATOM 669 O O . VAL A 1 87 ? 10.907 -8.816 -6.842 1.00 96.19 87 VAL A O 1
ATOM 672 N N . ARG A 1 88 ? 9.169 -7.628 -6.074 1.00 93.31 88 ARG A N 1
ATOM 673 C CA . ARG A 1 88 ? 9.540 -6.388 -6.764 1.00 93.31 88 ARG A CA 1
ATOM 674 C C . ARG A 1 88 ? 10.910 -5.873 -6.329 1.00 93.31 88 ARG A C 1
ATOM 676 O O . ARG A 1 88 ? 11.668 -5.410 -7.175 1.00 93.31 88 ARG A O 1
ATOM 683 N N . SER A 1 89 ? 11.231 -5.965 -5.041 1.00 91.31 89 SER A N 1
ATOM 684 C CA . SER A 1 89 ? 12.525 -5.542 -4.499 1.00 91.31 89 SER A CA 1
ATOM 685 C C . SER A 1 89 ? 13.670 -6.364 -5.082 1.00 91.31 89 SER A C 1
ATOM 687 O O . SER A 1 89 ? 14.674 -5.783 -5.486 1.00 91.31 89 SER A O 1
ATOM 689 N N . VAL A 1 90 ? 13.500 -7.686 -5.208 1.00 92.25 90 VAL A N 1
ATOM 690 C CA . VAL A 1 90 ? 14.501 -8.565 -5.834 1.00 92.25 90 VAL A CA 1
ATOM 691 C C . VAL A 1 90 ? 14.765 -8.138 -7.277 1.00 92.25 90 VAL A C 1
ATOM 693 O O . VAL A 1 90 ? 15.915 -7.888 -7.630 1.00 92.25 90 VAL A O 1
ATOM 696 N N . PHE A 1 91 ? 13.717 -7.951 -8.088 1.00 89.31 91 PHE A N 1
ATOM 697 C CA . PHE A 1 91 ? 13.881 -7.472 -9.467 1.00 89.31 91 PHE A CA 1
ATOM 698 C C . PHE A 1 91 ? 14.617 -6.127 -9.529 1.00 89.31 91 PHE A C 1
ATOM 700 O O . PHE A 1 91 ? 15.540 -5.959 -10.321 1.00 89.31 91 PHE A O 1
ATOM 707 N N . ILE A 1 92 ? 14.263 -5.174 -8.664 1.00 88.25 92 ILE A N 1
ATOM 708 C CA . ILE A 1 92 ? 14.890 -3.844 -8.653 1.00 88.25 92 ILE A CA 1
ATOM 709 C C . ILE A 1 92 ? 16.378 -3.904 -8.283 1.00 88.25 92 ILE A C 1
ATOM 711 O O . ILE A 1 92 ? 17.166 -3.104 -8.787 1.00 88.25 92 ILE A O 1
ATOM 715 N N . VAL A 1 93 ? 16.774 -4.826 -7.406 1.00 86.69 93 VAL A N 1
ATOM 716 C CA . VAL A 1 93 ? 18.180 -4.992 -7.012 1.00 86.69 93 VAL A CA 1
ATOM 717 C C . VAL A 1 93 ? 18.991 -5.698 -8.100 1.00 86.69 93 VAL A C 1
ATOM 719 O O . VAL A 1 93 ? 20.144 -5.326 -8.317 1.00 86.69 93 VAL A O 1
ATOM 722 N N . VAL A 1 94 ? 18.398 -6.683 -8.782 1.00 88.31 94 VAL A N 1
ATOM 723 C CA . VAL A 1 94 ? 19.065 -7.487 -9.821 1.00 88.31 94 VAL A CA 1
ATOM 724 C C . VAL A 1 94 ? 19.247 -6.708 -11.128 1.00 88.31 94 VAL A C 1
ATOM 726 O O . VAL A 1 94 ? 20.262 -6.871 -11.801 1.00 88.31 94 VAL A O 1
ATOM 729 N N . HIS A 1 95 ? 18.305 -5.838 -11.494 1.00 84.88 95 HIS A N 1
ATOM 730 C CA . HIS A 1 95 ? 18.416 -5.030 -12.710 1.00 84.88 95 HIS A CA 1
ATOM 731 C C . HIS A 1 95 ? 19.339 -3.807 -12.537 1.00 84.88 95 HIS A C 1
ATOM 733 O O . HIS A 1 95 ? 19.531 -3.279 -11.439 1.00 84.88 95 HIS A O 1
ATOM 739 N N . HIS A 1 96 ? 19.893 -3.308 -13.650 1.00 80.44 96 HIS A N 1
ATOM 740 C CA . HIS A 1 96 ? 20.816 -2.163 -13.697 1.00 80.44 96 HIS A CA 1
ATOM 741 C C . HIS A 1 96 ? 20.119 -0.807 -13.466 1.00 80.44 96 HIS A C 1
ATOM 743 O O . HIS A 1 96 ? 20.186 0.103 -14.286 1.00 80.44 96 HIS A O 1
ATOM 749 N N . HIS A 1 97 ? 19.444 -0.651 -12.328 1.00 83.75 97 HIS A N 1
ATOM 750 C CA . HIS A 1 97 ? 18.905 0.631 -11.883 1.00 83.75 97 HIS A CA 1
ATOM 751 C C . HIS A 1 97 ? 19.947 1.444 -11.110 1.00 83.75 97 HIS A C 1
ATOM 753 O O . HIS A 1 97 ? 20.817 0.870 -10.445 1.00 83.75 97 HIS A O 1
ATOM 759 N N . SER A 1 98 ? 19.814 2.774 -11.139 1.00 90.25 98 SER A N 1
ATOM 760 C CA . SER A 1 98 ? 20.631 3.686 -10.331 1.00 90.25 98 SER A CA 1
ATOM 761 C C . SER A 1 98 ? 20.455 3.428 -8.829 1.00 90.25 98 SER A C 1
ATOM 763 O O . SER A 1 98 ? 19.411 2.947 -8.382 1.00 90.25 98 SER A O 1
ATOM 765 N N . TRP A 1 99 ? 21.465 3.775 -8.025 1.00 90.44 99 TRP A N 1
ATOM 766 C CA . TRP A 1 99 ? 21.418 3.582 -6.570 1.00 90.44 99 TRP A CA 1
ATOM 767 C C . TRP A 1 99 ? 20.217 4.283 -5.922 1.00 90.44 99 TRP A C 1
ATOM 769 O O . TRP A 1 99 ? 19.472 3.665 -5.163 1.00 90.44 99 TRP A O 1
ATOM 779 N N . ALA A 1 100 ? 19.970 5.543 -6.294 1.00 90.62 100 ALA A N 1
ATOM 780 C CA . ALA A 1 100 ? 18.832 6.312 -5.795 1.00 90.62 100 ALA A CA 1
ATOM 781 C C . ALA A 1 100 ? 17.490 5.624 -6.101 1.00 90.62 100 ALA A C 1
ATOM 783 O O . ALA A 1 100 ? 16.625 5.540 -5.230 1.00 90.62 100 ALA A O 1
ATOM 784 N N . PHE A 1 101 ? 17.332 5.066 -7.307 1.00 89.75 101 PHE A N 1
ATOM 785 C CA . PHE A 1 101 ? 16.121 4.339 -7.684 1.00 89.75 101 PHE A CA 1
ATOM 786 C C . PHE A 1 101 ? 15.894 3.110 -6.798 1.00 89.75 101 PHE A C 1
ATOM 788 O O . PHE A 1 101 ? 14.769 2.889 -6.341 1.00 89.75 101 PHE A O 1
ATOM 795 N N . ARG A 1 102 ? 16.953 2.337 -6.522 1.00 94.00 102 ARG A N 1
ATOM 796 C CA . ARG A 1 102 ? 16.883 1.161 -5.642 1.00 94.00 102 ARG A CA 1
ATOM 797 C C . ARG A 1 102 ? 16.450 1.566 -4.239 1.00 94.00 102 ARG A C 1
ATOM 799 O O . ARG A 1 102 ? 15.452 1.051 -3.748 1.00 94.00 102 ARG A O 1
ATOM 806 N N . VAL A 1 103 ? 17.148 2.529 -3.632 1.00 94.88 103 VAL A N 1
ATOM 807 C CA . VAL A 1 103 ? 16.878 2.979 -2.257 1.00 94.88 103 VAL A CA 1
ATOM 808 C C . VAL A 1 103 ? 15.434 3.442 -2.099 1.00 94.88 103 VAL A C 1
ATOM 810 O O . VAL A 1 103 ? 14.748 2.977 -1.191 1.00 94.88 103 VAL A O 1
ATOM 813 N N . VAL A 1 104 ? 14.941 4.291 -3.008 1.00 95.06 104 VAL A N 1
ATOM 814 C CA . VAL A 1 104 ? 13.556 4.784 -2.958 1.00 95.06 104 VAL A CA 1
ATOM 815 C C . VAL A 1 104 ? 12.566 3.622 -2.957 1.00 95.06 104 VAL A C 1
ATOM 817 O O . VAL A 1 104 ? 11.691 3.568 -2.100 1.00 95.06 104 VAL A O 1
ATOM 820 N N . HIS A 1 105 ? 12.710 2.658 -3.865 1.00 93.81 105 HIS A N 1
ATOM 821 C CA . HIS A 1 105 ? 11.752 1.558 -3.959 1.00 93.81 105 HIS A CA 1
ATOM 822 C C . HIS A 1 105 ? 11.824 0.593 -2.776 1.00 93.81 105 HIS A C 1
ATOM 824 O O . HIS A 1 105 ? 10.779 0.130 -2.323 1.00 93.81 105 HIS A O 1
ATOM 830 N N . ILE A 1 106 ? 13.017 0.325 -2.239 1.00 95.38 106 ILE A N 1
ATOM 831 C CA . ILE A 1 106 ? 13.155 -0.491 -1.028 1.00 95.38 106 ILE A CA 1
ATOM 832 C C . ILE A 1 106 ? 12.464 0.195 0.154 1.00 95.38 106 ILE A C 1
ATOM 834 O O . ILE A 1 106 ? 11.670 -0.436 0.850 1.00 95.38 106 ILE A O 1
ATOM 838 N N . VAL A 1 107 ? 12.685 1.499 0.344 1.00 97.31 107 VAL A N 1
ATOM 839 C CA . VAL A 1 107 ? 12.026 2.272 1.407 1.00 97.31 107 VAL A CA 1
ATOM 840 C C . VAL A 1 107 ? 10.507 2.283 1.221 1.00 97.31 107 VAL A C 1
ATOM 842 O O . VAL A 1 107 ? 9.775 2.010 2.174 1.00 97.31 107 VAL A O 1
ATOM 845 N N . LEU A 1 108 ? 10.017 2.519 -0.001 1.00 97.19 108 LEU A N 1
ATOM 846 C CA . LEU A 1 108 ? 8.584 2.452 -0.301 1.00 97.19 108 LEU A CA 1
ATOM 847 C C . LEU A 1 108 ? 7.999 1.074 0.030 1.00 97.19 108 LEU A C 1
ATOM 849 O O . LEU A 1 108 ? 6.909 0.994 0.602 1.00 97.19 108 LEU A O 1
ATOM 853 N N . GLY A 1 109 ? 8.719 -0.004 -0.284 1.00 97.00 109 GLY A N 1
ATOM 854 C CA . GLY A 1 109 ? 8.294 -1.366 0.018 1.00 97.00 109 GLY A CA 1
ATOM 855 C C . GLY A 1 109 ? 8.252 -1.678 1.505 1.00 97.00 109 GLY A C 1
ATOM 856 O O . GLY A 1 109 ? 7.272 -2.263 1.974 1.00 97.00 109 GLY A O 1
ATOM 857 N N . ILE A 1 110 ? 9.251 -1.222 2.262 1.00 98.06 110 ILE A N 1
ATOM 858 C CA . ILE A 1 110 ? 9.286 -1.361 3.721 1.00 98.06 110 ILE A CA 1
ATOM 859 C C . ILE A 1 110 ? 8.106 -0.616 4.347 1.00 98.06 110 ILE A C 1
ATOM 861 O O . ILE A 1 110 ? 7.337 -1.224 5.089 1.00 98.06 110 ILE A O 1
ATOM 865 N N . ILE A 1 111 ? 7.908 0.665 4.016 1.00 98.38 111 ILE A N 1
ATOM 866 C CA . ILE A 1 111 ? 6.819 1.473 4.589 1.00 98.38 111 ILE A CA 1
ATOM 867 C C . ILE A 1 111 ? 5.458 0.856 4.250 1.00 98.38 111 ILE A C 1
ATOM 869 O O . ILE A 1 111 ? 4.625 0.682 5.140 1.00 98.38 111 ILE A O 1
ATOM 873 N N . SER A 1 112 ? 5.248 0.452 2.992 1.00 98.25 112 SER A N 1
ATOM 874 C CA . SER A 1 112 ? 3.998 -0.194 2.563 1.00 98.25 112 SER A CA 1
ATOM 875 C C . SER A 1 112 ? 3.716 -1.467 3.364 1.00 98.25 112 SER A C 1
ATOM 877 O O . SER A 1 112 ? 2.607 -1.658 3.863 1.00 98.25 112 SER A O 1
ATOM 879 N N . SER A 1 113 ? 4.735 -2.315 3.521 1.00 98.25 113 SER A N 1
ATOM 880 C CA . SER A 1 113 ? 4.642 -3.586 4.243 1.00 98.25 113 SER A CA 1
ATOM 881 C C . SER A 1 113 ? 4.361 -3.373 5.729 1.00 98.25 113 SER A C 1
ATOM 883 O O . SER A 1 113 ? 3.459 -4.000 6.286 1.00 98.25 113 SER A O 1
ATOM 885 N N . VAL A 1 114 ? 5.086 -2.452 6.370 1.00 98.25 114 VAL A N 1
ATOM 886 C CA . VAL A 1 114 ? 4.908 -2.121 7.789 1.00 98.25 114 VAL A CA 1
ATOM 887 C C . VAL A 1 114 ? 3.506 -1.580 8.039 1.00 98.25 114 VAL A C 1
ATOM 889 O O . VAL A 1 114 ? 2.819 -2.085 8.924 1.00 98.25 114 VAL A O 1
ATOM 892 N N . LEU A 1 115 ? 3.043 -0.609 7.247 1.00 98.12 115 LEU A N 1
ATOM 893 C CA . LEU A 1 115 ? 1.704 -0.039 7.410 1.00 98.12 115 LEU A CA 1
ATOM 894 C C . LEU A 1 115 ? 0.609 -1.100 7.257 1.00 98.12 115 LEU A C 1
ATOM 896 O O . LEU A 1 115 ? -0.305 -1.153 8.079 1.00 98.12 115 LEU A O 1
ATOM 900 N N . ALA A 1 116 ? 0.718 -1.975 6.253 1.00 97.56 116 ALA A N 1
ATOM 901 C CA . ALA A 1 116 ? -0.265 -3.031 6.032 1.00 97.56 116 ALA A CA 1
ATOM 902 C C . ALA A 1 116 ? -0.286 -4.056 7.184 1.00 97.56 116 ALA A C 1
ATOM 904 O O . ALA A 1 116 ? -1.354 -4.435 7.670 1.00 97.56 116 ALA A O 1
ATOM 905 N N . VAL A 1 117 ? 0.887 -4.463 7.685 1.00 97.69 117 VAL A N 1
ATOM 906 C CA . VAL A 1 117 ? 0.996 -5.396 8.818 1.00 97.69 117 VAL A CA 1
ATOM 907 C C . VAL A 1 117 ? 0.509 -4.761 10.120 1.00 97.69 117 VAL A C 1
ATOM 909 O O . VAL A 1 117 ? -0.180 -5.424 10.893 1.00 97.69 117 VAL A O 1
ATOM 912 N N . VAL A 1 118 ? 0.814 -3.487 10.376 1.00 96.38 118 VAL A N 1
ATOM 913 C CA . VAL A 1 118 ? 0.316 -2.762 11.556 1.00 96.38 118 VAL A CA 1
ATOM 914 C C . VAL A 1 118 ? -1.209 -2.638 11.509 1.00 96.38 118 VAL A C 1
ATOM 916 O O . VAL A 1 118 ? -1.871 -2.928 12.509 1.00 96.38 118 VAL A O 1
ATOM 919 N N . ALA A 1 119 ? -1.789 -2.294 10.355 1.00 95.50 119 ALA A N 1
ATOM 920 C CA . ALA A 1 119 ? -3.241 -2.260 10.176 1.00 95.50 119 ALA A CA 1
ATOM 921 C C . ALA A 1 119 ? -3.881 -3.636 10.440 1.00 95.50 119 ALA A C 1
ATOM 923 O O . ALA A 1 119 ? -4.874 -3.737 11.158 1.00 95.50 119 ALA A O 1
ATOM 924 N N . TRP A 1 120 ? -3.271 -4.720 9.952 1.00 96.19 120 TRP A N 1
ATOM 925 C CA . TRP A 1 120 ? -3.734 -6.080 10.236 1.00 96.19 120 TRP A CA 1
ATOM 926 C C . TRP A 1 120 ? -3.616 -6.460 11.718 1.00 96.19 120 TRP A C 1
ATOM 928 O O . TRP A 1 120 ? -4.556 -7.009 12.294 1.00 96.19 120 TRP A O 1
ATOM 938 N N . ARG A 1 121 ? -2.481 -6.172 12.362 1.00 94.06 121 ARG A N 1
ATOM 939 C CA . ARG A 1 121 ? -2.245 -6.534 13.769 1.00 94.06 121 ARG A CA 1
ATOM 940 C C . ARG A 1 121 ? -3.167 -5.778 14.717 1.00 94.06 121 ARG A C 1
ATOM 942 O O . ARG A 1 121 ? -3.724 -6.389 15.622 1.00 94.06 121 ARG A O 1
ATOM 949 N N . THR A 1 122 ? -3.381 -4.486 14.481 1.00 90.75 122 THR A N 1
ATOM 950 C CA . THR A 1 122 ? -4.311 -3.668 15.280 1.00 90.75 122 THR A CA 1
ATOM 951 C C . THR A 1 122 ? -5.761 -4.138 15.151 1.00 90.75 122 THR A C 1
ATOM 953 O O . THR A 1 122 ? -6.518 -4.014 16.106 1.00 90.75 122 THR A O 1
ATOM 956 N N . ALA A 1 123 ? -6.137 -4.771 14.034 1.00 85.31 123 ALA A N 1
ATOM 957 C CA . ALA A 1 123 ? -7.461 -5.371 13.855 1.00 85.31 123 ALA A CA 1
ATOM 958 C C . ALA A 1 123 ? -7.717 -6.607 14.742 1.00 85.31 123 ALA A C 1
ATOM 960 O O . ALA A 1 123 ? -8.878 -6.967 14.954 1.00 85.31 123 ALA A O 1
ATOM 961 N N . ARG A 1 124 ? -6.649 -7.276 15.209 1.00 79.19 124 ARG A N 1
ATOM 962 C CA . ARG A 1 124 ? -6.705 -8.502 16.026 1.00 79.19 124 ARG A CA 1
ATOM 963 C C . ARG A 1 124 ? -6.764 -8.235 17.530 1.00 79.19 124 ARG A C 1
ATOM 965 O O . ARG A 1 124 ? -7.091 -9.149 18.278 1.00 79.19 124 ARG A O 1
ATOM 972 N N . VAL A 1 125 ? -6.416 -7.028 17.973 1.00 72.75 125 VAL A N 1
ATOM 973 C CA . VAL A 1 125 ? -6.485 -6.661 19.392 1.00 72.75 125 VAL A CA 1
ATOM 974 C C . VAL A 1 125 ? -7.965 -6.506 19.769 1.00 72.75 125 VAL A C 1
ATOM 976 O O . VAL A 1 125 ? -8.661 -5.743 19.091 1.00 72.75 125 VAL A O 1
ATOM 979 N N . PRO A 1 126 ? -8.477 -7.225 20.788 1.00 55.91 126 PRO A N 1
ATOM 980 C CA . PRO A 1 126 ? -9.838 -7.030 21.275 1.00 55.91 126 PRO A CA 1
ATOM 981 C C . PRO A 1 126 ? -10.024 -5.570 21.701 1.00 55.91 126 PRO A C 1
ATOM 983 O O . PRO A 1 126 ? -9.234 -5.049 22.487 1.00 55.91 126 PRO A O 1
ATOM 986 N N . SER A 1 127 ? -11.022 -4.911 21.119 1.00 54.16 127 SER A N 1
ATOM 987 C CA . SER A 1 127 ? -11.449 -3.548 21.451 1.00 54.16 127 SER A CA 1
ATOM 988 C C . SER A 1 127 ? -12.613 -3.578 22.418 1.00 54.16 127 SER A C 1
ATOM 990 O O . SER A 1 127 ? -13.554 -4.337 22.084 1.00 54.16 127 SER A O 1
#

Foldseek 3Di:
DDDLLVQLLVLLLVLLVLLCVVLVVQLVVLVPDPPDDPVRSVVSVVVSCVSNVLSVVSVVCSVVVPLVVLLVSLVVNLVVLLVVLVVVLVVLVPDPDDPVSSVVSNVSSVVSNVSSVSSNVSSPPDD